Protein AF-A0A5K1EER4-F1 (afdb_monomer_lite)

Structure (mmCIF, N/CA/C/O backbone):
data_AF-A0A5K1EER4-F1
#
_entry.id   AF-A0A5K1EER4-F1
#
loop_
_atom_site.group_PDB
_atom_site.id
_atom_site.type_symbol
_atom_site.label_atom_id
_atom_site.label_alt_id
_atom_site.label_comp_id
_atom_site.label_asym_id
_atom_site.label_entity_id
_atom_site.label_seq_id
_atom_site.pdbx_PDB_ins_code
_atom_site.Cartn_x
_atom_site.Cartn_y
_atom_site.Cartn_z
_atom_site.occupancy
_atom_site.B_iso_or_equiv
_atom_site.auth_seq_id
_atom_site.auth_comp_id
_atom_site.auth_asym_id
_atom_site.auth_atom_id
_atom_site.pdbx_PDB_model_num
ATOM 1 N N . ALA A 1 1 ? -15.351 10.492 13.322 1.00 65.31 1 ALA A N 1
ATOM 2 C CA . ALA A 1 1 ? -14.693 9.706 14.394 1.00 65.31 1 ALA A CA 1
ATOM 3 C C . ALA A 1 1 ? -15.676 9.198 15.457 1.00 65.31 1 ALA A C 1
ATOM 5 O O . ALA A 1 1 ? -15.419 8.141 16.022 1.00 65.31 1 ALA A O 1
ATOM 6 N N . SER A 1 2 ? -16.800 9.894 15.685 1.00 77.44 2 SER A N 1
ATOM 7 C CA . SER A 1 2 ? -17.828 9.552 16.683 1.00 77.44 2 SER A CA 1
ATOM 8 C C . SER A 1 2 ? -18.309 8.097 16.638 1.00 77.44 2 SER A C 1
ATOM 10 O O . SER A 1 2 ? -18.337 7.462 17.680 1.00 77.44 2 SER A O 1
ATOM 12 N N . TYR A 1 3 ? -18.586 7.535 15.456 1.00 82.06 3 TYR A N 1
ATOM 13 C CA . TYR A 1 3 ? -19.000 6.128 15.310 1.00 82.06 3 TYR A CA 1
ATOM 14 C C . TYR A 1 3 ? -17.996 5.133 15.921 1.00 82.06 3 TYR A C 1
ATOM 16 O O . TYR A 1 3 ? -18.348 4.255 16.706 1.00 82.06 3 TYR A O 1
ATOM 24 N N . TYR A 1 4 ? -16.709 5.298 15.602 1.00 84.88 4 TYR A N 1
ATOM 25 C CA . TYR A 1 4 ? -15.667 4.390 16.080 1.00 84.88 4 TYR A CA 1
ATOM 26 C C . TYR A 1 4 ? -15.405 4.538 17.583 1.00 84.88 4 TYR A C 1
ATOM 28 O O . TYR A 1 4 ? -15.159 3.551 18.271 1.00 84.88 4 TYR A O 1
ATOM 36 N N . GLN A 1 5 ? -15.457 5.767 18.096 1.00 85.00 5 GLN A N 1
ATOM 37 C CA . GLN A 1 5 ? -15.228 6.041 19.515 1.00 85.00 5 GLN A CA 1
ATOM 38 C C . GLN A 1 5 ? -16.436 5.682 20.389 1.00 85.00 5 GLN A C 1
ATOM 40 O O . GLN A 1 5 ? -16.246 5.178 21.490 1.00 85.00 5 GLN A O 1
ATOM 45 N N . GLY A 1 6 ? -17.653 5.935 19.909 1.00 86.62 6 GLY A N 1
ATOM 46 C CA . GLY A 1 6 ? -18.885 5.733 20.667 1.00 86.62 6 GLY A CA 1
ATOM 47 C C . GLY A 1 6 ? -19.369 4.287 20.653 1.00 86.62 6 GLY A C 1
ATOM 48 O O . GLY A 1 6 ? -19.678 3.735 21.703 1.00 86.62 6 GLY A O 1
ATOM 49 N N . GLU A 1 7 ? -19.398 3.652 19.482 1.00 87.44 7 GLU A N 1
ATOM 50 C CA . GLU A 1 7 ? -20.025 2.333 19.329 1.00 87.44 7 GLU A CA 1
ATOM 51 C C . GLU A 1 7 ? -18.979 1.220 19.266 1.00 87.44 7 GLU A C 1
ATOM 53 O O . GLU A 1 7 ? -18.965 0.294 20.081 1.00 87.44 7 GLU A O 1
ATOM 58 N N . ILE A 1 8 ? -18.042 1.335 18.323 1.00 89.62 8 ILE A N 1
ATOM 59 C CA . ILE A 1 8 ? -17.075 0.269 18.036 1.00 89.62 8 ILE A CA 1
ATOM 60 C C . ILE A 1 8 ? -16.123 0.024 19.207 1.00 89.62 8 ILE A C 1
ATOM 62 O O . ILE A 1 8 ? -15.796 -1.125 19.498 1.00 89.62 8 ILE A O 1
ATOM 66 N N . LEU A 1 9 ? -15.681 1.078 19.898 1.00 91.81 9 LEU A N 1
ATOM 67 C CA . LEU A 1 9 ? -14.756 0.945 21.022 1.00 91.81 9 LEU A CA 1
ATOM 68 C C . LEU A 1 9 ? -15.356 0.129 22.175 1.00 91.81 9 LEU A C 1
ATOM 70 O O . LEU A 1 9 ? -14.646 -0.665 22.791 1.00 91.81 9 LEU A O 1
ATOM 74 N N . SER A 1 10 ? -16.648 0.305 22.460 1.00 94.00 10 SER A N 1
ATOM 75 C CA . SER A 1 10 ? -17.337 -0.470 23.497 1.00 94.00 10 SER A CA 1
ATOM 76 C C . SER A 1 10 ? -17.397 -1.952 23.115 1.00 94.00 10 SER A C 1
ATOM 78 O O . SER A 1 10 ? -16.967 -2.820 23.880 1.00 94.00 10 SER A O 1
ATOM 80 N N . LEU A 1 11 ? -17.799 -2.232 21.870 1.00 93.44 11 LEU A N 1
ATOM 81 C CA . LEU A 1 11 ? -17.854 -3.591 21.332 1.00 93.44 11 LEU A CA 1
ATOM 82 C C . LEU A 1 11 ? -16.478 -4.269 21.328 1.00 93.44 11 LEU A C 1
ATOM 84 O O . LEU A 1 11 ? -16.384 -5.438 21.702 1.00 93.44 11 LEU A O 1
ATOM 88 N N . LEU A 1 12 ? -15.412 -3.542 20.972 1.00 94.12 12 LEU A N 1
ATOM 89 C CA . LEU A 1 12 ? -14.035 -4.039 21.023 1.00 94.12 12 LEU A CA 1
ATOM 90 C C . LEU A 1 12 ? -13.619 -4.399 22.454 1.00 94.12 12 LEU A C 1
ATOM 92 O O . LEU A 1 12 ? -13.022 -5.450 22.675 1.00 94.12 12 LEU A O 1
ATOM 96 N N . LYS A 1 13 ? -13.940 -3.552 23.441 1.00 95.50 13 LYS A N 1
ATOM 97 C CA . LYS A 1 13 ? -13.611 -3.817 24.851 1.00 95.50 13 LYS A CA 1
ATOM 98 C C . LYS A 1 13 ? -14.310 -5.070 25.375 1.00 95.50 13 LYS A C 1
ATOM 100 O O . LYS A 1 13 ? -13.684 -5.815 26.136 1.00 95.50 13 LYS A O 1
ATOM 105 N N . GLN A 1 14 ? -15.555 -5.295 24.959 1.00 96.19 14 GLN A N 1
ATOM 106 C CA . GLN A 1 14 ? -16.352 -6.460 25.340 1.00 96.19 14 GLN A CA 1
ATOM 107 C C . GLN A 1 14 ? -15.858 -7.746 24.660 1.00 96.19 14 GLN A C 1
ATOM 109 O O . GLN A 1 14 ? -15.578 -8.723 25.345 1.00 96.19 14 GLN A O 1
ATOM 114 N N . HIS A 1 15 ? -15.707 -7.741 23.333 1.00 95.50 15 HIS A N 1
ATOM 115 C CA . HIS A 1 15 ? -15.463 -8.960 22.547 1.00 95.50 15 HIS A CA 1
ATOM 116 C C . HIS A 1 15 ? -13.979 -9.248 22.283 1.00 95.50 15 HIS A C 1
ATOM 118 O O . HIS A 1 15 ? -13.646 -10.334 21.818 1.00 95.50 15 HIS A O 1
ATOM 124 N N . LYS A 1 16 ? -13.082 -8.293 22.573 1.00 95.19 16 LYS A N 1
ATOM 125 C CA . LYS A 1 16 ? -11.616 -8.309 22.347 1.00 95.19 16 LYS A CA 1
ATOM 126 C C . LYS A 1 16 ? -11.177 -8.374 20.886 1.00 95.19 16 LYS A C 1
ATOM 128 O O . LYS A 1 16 ? -10.167 -7.774 20.531 1.00 95.19 16 LYS A O 1
ATOM 133 N N . VAL A 1 17 ? -11.946 -9.046 20.041 1.00 93.75 17 VAL A N 1
ATOM 134 C CA . VAL A 1 17 ? -1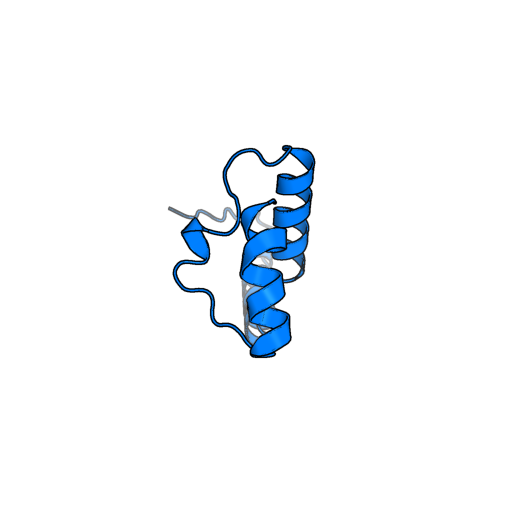1.760 -9.144 18.600 1.00 93.75 17 VAL A CA 1
ATOM 135 C C . VAL A 1 17 ? -13.082 -8.793 17.933 1.00 93.75 17 VAL A C 1
ATOM 137 O O . VAL A 1 17 ? -14.143 -9.266 18.330 1.00 93.75 17 VAL A O 1
ATOM 140 N N . ILE A 1 18 ? -13.014 -7.960 16.901 1.00 90.94 18 ILE A N 1
ATOM 141 C CA . ILE A 1 18 ? -14.166 -7.588 16.084 1.00 90.94 18 ILE A CA 1
ATOM 142 C C . ILE A 1 18 ? -13.777 -7.667 14.617 1.00 90.94 18 ILE A C 1
ATOM 144 O O . ILE A 1 18 ? -12.742 -7.150 14.197 1.00 90.94 18 ILE A O 1
ATOM 148 N N . LYS A 1 19 ? -14.638 -8.311 13.829 1.00 88.56 19 LYS A N 1
ATOM 149 C CA . LYS A 1 19 ? -14.536 -8.340 12.374 1.00 88.56 19 LYS A CA 1
ATOM 150 C C . LYS A 1 19 ? -15.350 -7.186 11.810 1.00 88.56 19 LYS A C 1
ATOM 152 O O . LYS A 1 19 ? -16.570 -7.161 11.936 1.00 88.56 19 LYS A O 1
ATOM 157 N N . PHE A 1 20 ? -14.683 -6.260 11.138 1.00 84.94 20 PHE A N 1
ATOM 158 C CA . PHE A 1 20 ? -15.372 -5.242 10.359 1.00 84.94 20 PHE A CA 1
ATOM 159 C C . PHE A 1 20 ? -15.787 -5.826 9.008 1.00 84.94 20 PHE A C 1
ATOM 161 O O . PHE A 1 20 ? -14.948 -6.269 8.226 1.00 84.94 20 PHE A O 1
ATOM 168 N N . THR A 1 21 ? -17.083 -5.822 8.725 1.00 84.31 21 THR A N 1
ATOM 169 C CA . THR A 1 21 ? -17.614 -6.064 7.379 1.00 84.31 21 THR A CA 1
ATOM 170 C C . THR A 1 21 ? -17.602 -4.756 6.586 1.00 84.31 21 THR A C 1
ATOM 172 O O . THR A 1 21 ? -17.865 -3.699 7.163 1.00 84.31 21 THR A O 1
ATOM 175 N N . HIS A 1 22 ? -17.352 -4.819 5.275 1.00 81.06 22 HIS A N 1
ATOM 176 C CA . HIS A 1 22 ? -17.349 -3.650 4.378 1.00 81.06 22 HIS A CA 1
ATOM 177 C C . HIS A 1 22 ? -16.344 -2.552 4.787 1.00 81.06 22 HIS A C 1
ATOM 179 O O . HIS A 1 22 ? -16.672 -1.367 4.880 1.00 81.06 22 HIS A O 1
ATOM 185 N N . THR A 1 23 ? -15.108 -2.938 5.109 1.00 78.12 23 THR A N 1
ATOM 186 C CA . THR A 1 23 ? -14.046 -2.000 5.519 1.00 78.12 23 THR A CA 1
ATOM 187 C C . THR A 1 23 ? -13.692 -0.979 4.440 1.00 78.12 23 THR A C 1
ATOM 189 O O . THR A 1 23 ? -13.316 0.142 4.775 1.00 78.12 23 THR A O 1
ATOM 192 N N . ASP A 1 24 ? -13.869 -1.347 3.175 1.00 74.62 24 ASP A N 1
ATOM 193 C CA . ASP A 1 24 ? -13.710 -0.522 1.978 1.00 74.62 24 ASP A CA 1
ATOM 194 C C . ASP A 1 24 ? -14.628 0.713 1.970 1.00 74.62 24 ASP A C 1
ATOM 196 O O . ASP A 1 24 ? -14.215 1.784 1.521 1.00 74.62 24 ASP A O 1
ATOM 200 N N . SER A 1 25 ? -15.831 0.597 2.540 1.00 69.00 25 SER A N 1
ATOM 201 C CA . SER A 1 25 ? -16.805 1.696 2.628 1.00 69.00 25 SER A CA 1
ATOM 202 C C . SER A 1 25 ? -16.809 2.414 3.984 1.00 69.00 25 SER A C 1
ATOM 204 O O . SER A 1 25 ? -17.173 3.589 4.057 1.00 69.00 25 SER A O 1
ATOM 206 N N . ARG A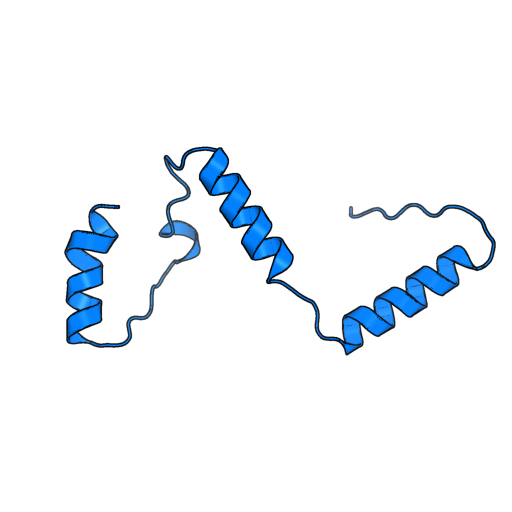 1 26 ? -16.390 1.743 5.068 1.00 66.69 26 ARG A N 1
ATOM 207 C CA . ARG A 1 26 ? -16.502 2.267 6.446 1.00 66.69 26 ARG A CA 1
ATOM 208 C C . ARG A 1 26 ? -15.293 3.060 6.934 1.00 66.69 26 ARG A C 1
ATOM 210 O O . ARG A 1 26 ? -15.471 3.999 7.712 1.00 66.69 26 ARG A O 1
ATOM 217 N N . LEU A 1 27 ? -14.077 2.718 6.499 1.00 65.81 27 LEU A N 1
ATOM 218 C CA . LEU A 1 27 ? -12.863 3.459 6.864 1.00 65.81 27 LEU A CA 1
ATOM 219 C C . LEU A 1 27 ? -12.834 4.803 6.128 1.00 65.81 27 LEU A C 1
ATOM 221 O O . LEU A 1 27 ? -12.202 4.939 5.087 1.00 65.81 27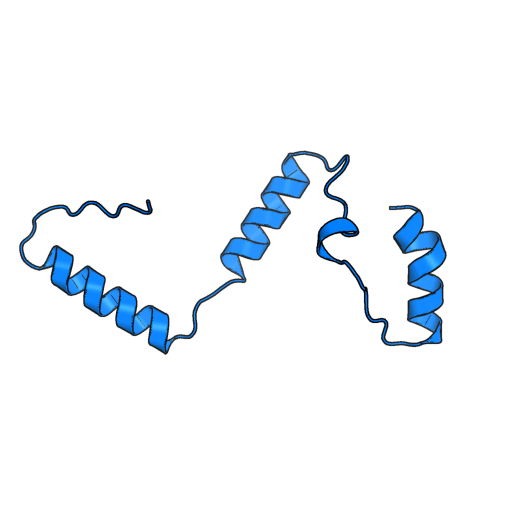 LEU A O 1
ATOM 225 N N . ALA A 1 28 ? -13.562 5.768 6.699 1.00 64.19 28 ALA A N 1
ATOM 226 C CA . ALA A 1 28 ? -13.688 7.177 6.333 1.00 64.19 28 ALA A CA 1
ATOM 227 C C . ALA A 1 28 ? -12.884 7.581 5.084 1.00 64.19 28 ALA A C 1
ATOM 229 O O . ALA A 1 28 ? -11.713 7.953 5.170 1.00 64.19 28 ALA A O 1
ATOM 230 N N . ASN A 1 29 ? -13.539 7.525 3.926 1.00 63.66 29 ASN A N 1
ATOM 231 C CA . ASN A 1 29 ? -13.099 8.232 2.723 1.00 63.66 29 ASN A CA 1
ATOM 232 C C . ASN A 1 29 ? -13.726 9.635 2.628 1.00 63.66 29 ASN A C 1
ATOM 234 O O . ASN A 1 29 ? -13.354 10.418 1.763 1.00 63.66 29 ASN A O 1
ATOM 238 N N . ASN A 1 30 ? -14.624 9.984 3.558 1.00 67.38 30 ASN A N 1
ATOM 239 C CA . ASN A 1 30 ? -15.386 11.228 3.528 1.00 67.38 30 ASN A CA 1
ATOM 240 C C . ASN A 1 30 ? -14.890 12.181 4.625 1.00 67.38 30 ASN A C 1
ATOM 242 O O . ASN A 1 30 ? -14.879 11.825 5.804 1.00 67.38 30 ASN A O 1
ATOM 246 N N . GLY A 1 31 ? -14.473 13.391 4.240 1.00 74.50 31 GLY A N 1
ATOM 247 C CA . GLY A 1 31 ? -14.127 14.471 5.174 1.00 74.50 31 GLY A CA 1
ATOM 248 C C . GLY A 1 31 ? -12.745 14.385 5.835 1.00 74.50 31 GLY A C 1
ATOM 249 O O . GLY A 1 31 ? -12.491 15.108 6.796 1.00 74.50 31 GLY A O 1
ATOM 250 N N . LEU A 1 32 ? -11.835 13.528 5.353 1.00 80.94 32 LEU A N 1
ATOM 251 C CA . LEU A 1 32 ? -10.446 13.535 5.822 1.00 80.94 32 LEU A CA 1
ATOM 252 C C . LEU A 1 32 ? -9.684 14.739 5.267 1.00 80.94 32 LEU A C 1
ATOM 254 O O . LEU A 1 32 ? -9.734 15.029 4.072 1.00 80.94 32 LEU A O 1
ATOM 258 N N . ALA A 1 33 ? -8.900 15.393 6.124 1.00 88.69 33 ALA A N 1
ATOM 259 C CA . ALA A 1 33 ? -7.976 16.423 5.674 1.00 88.69 33 ALA A CA 1
ATOM 260 C C . ALA A 1 33 ? -6.970 15.837 4.665 1.00 88.69 33 ALA A C 1
ATOM 262 O O . ALA A 1 33 ? -6.422 14.747 4.859 1.00 88.69 33 ALA A O 1
ATOM 263 N N . SER A 1 34 ? -6.680 16.585 3.600 1.00 90.19 34 SER A N 1
ATOM 264 C CA . SER A 1 34 ? -5.847 16.116 2.481 1.00 90.19 34 SER A CA 1
ATOM 265 C C . SER A 1 34 ? -4.442 15.663 2.898 1.00 90.19 34 SER A C 1
ATOM 267 O O . SER A 1 34 ? -3.842 14.797 2.261 1.00 90.19 34 SER A O 1
ATOM 269 N N . TRP A 1 35 ? -3.883 16.239 3.965 1.00 93.12 35 TRP A N 1
ATOM 270 C CA . TRP A 1 35 ? -2.576 15.849 4.493 1.00 93.12 35 TRP A CA 1
ATOM 271 C C . TRP A 1 35 ? -2.621 14.490 5.210 1.00 93.12 35 TRP A C 1
ATOM 273 O O . TRP A 1 35 ? -1.703 13.691 5.034 1.00 93.12 35 TRP A O 1
ATOM 283 N N . ILE A 1 36 ? -3.709 14.181 5.928 1.00 90.50 36 ILE A N 1
ATOM 284 C CA . ILE A 1 36 ? -3.916 12.872 6.572 1.00 90.50 36 ILE A CA 1
ATOM 285 C C . ILE A 1 36 ? -4.050 11.800 5.498 1.00 90.50 36 ILE A C 1
ATOM 287 O O . ILE A 1 36 ? -3.412 10.752 5.586 1.00 90.50 36 ILE A O 1
ATOM 291 N N . GLN A 1 37 ? -4.829 12.082 4.451 1.00 89.88 37 GLN A N 1
ATOM 292 C CA . GLN A 1 37 ? -4.987 11.158 3.332 1.00 89.88 37 GLN A CA 1
ATOM 293 C C . GLN A 1 37 ? -3.640 10.852 2.666 1.00 89.88 37 GLN A C 1
ATOM 295 O O . GLN A 1 37 ? -3.314 9.689 2.435 1.00 89.88 37 GLN A O 1
ATOM 300 N N . ARG A 1 38 ? -2.820 11.880 2.412 1.00 92.88 38 ARG A N 1
ATOM 301 C CA . ARG A 1 38 ? -1.474 11.710 1.845 1.00 92.88 38 ARG A CA 1
ATOM 302 C C . ARG A 1 38 ? -0.560 10.888 2.749 1.00 92.88 38 ARG A C 1
ATOM 304 O O . ARG A 1 38 ? 0.133 10.000 2.253 1.00 92.88 38 ARG A O 1
ATOM 311 N N . LEU A 1 39 ? -0.580 11.144 4.058 1.00 94.25 39 LEU A N 1
ATOM 312 C CA . LEU A 1 39 ? 0.186 10.362 5.027 1.00 94.25 39 LEU A CA 1
ATOM 313 C C . LEU A 1 39 ? -0.241 8.889 5.011 1.00 94.25 39 LEU A C 1
ATOM 315 O O . LEU A 1 39 ? 0.618 8.016 4.904 1.00 94.25 39 LEU A O 1
ATOM 319 N N . ARG A 1 40 ? -1.552 8.618 5.038 1.00 89.88 40 ARG A N 1
ATOM 320 C CA . ARG A 1 40 ? -2.127 7.264 4.983 1.00 89.88 40 ARG A CA 1
ATOM 321 C C . ARG A 1 40 ? -1.691 6.520 3.724 1.00 89.88 40 ARG A C 1
ATOM 323 O O . ARG A 1 40 ? -1.171 5.412 3.823 1.00 89.88 40 ARG A O 1
ATOM 330 N N . CYS A 1 41 ? -1.837 7.146 2.555 1.00 91.69 41 CYS A N 1
ATOM 331 C CA . CYS A 1 41 ? -1.408 6.554 1.289 1.00 91.69 41 CYS A CA 1
ATOM 332 C C . CYS A 1 41 ? 0.096 6.254 1.285 1.00 91.69 41 CYS A C 1
ATOM 334 O O . CYS A 1 41 ? 0.500 5.162 0.897 1.00 91.69 41 CYS A O 1
ATOM 336 N N . ARG A 1 42 ? 0.932 7.184 1.765 1.00 96.06 42 ARG A N 1
ATOM 337 C CA . ARG A 1 42 ? 2.390 7.002 1.794 1.00 96.06 42 ARG A CA 1
ATOM 338 C C . ARG A 1 42 ? 2.830 5.922 2.781 1.00 96.06 42 ARG A C 1
ATOM 340 O O . ARG A 1 42 ? 3.750 5.169 2.469 1.00 96.06 42 ARG A O 1
ATOM 347 N N . ALA A 1 43 ? 2.194 5.844 3.948 1.00 96.12 43 ALA A N 1
ATOM 348 C CA . ALA A 1 43 ? 2.450 4.794 4.926 1.00 96.12 43 ALA A CA 1
ATOM 349 C C . ALA A 1 43 ? 2.083 3.417 4.354 1.00 96.12 43 ALA A C 1
ATOM 351 O O . ALA A 1 43 ? 2.932 2.527 4.343 1.00 96.12 43 ALA A O 1
ATOM 352 N N . ASN A 1 44 ? 0.880 3.277 3.782 1.00 94.06 44 ASN A N 1
ATOM 353 C CA . ASN A 1 44 ? 0.432 2.030 3.160 1.00 94.06 44 ASN A CA 1
ATOM 354 C C . ASN A 1 44 ? 1.327 1.621 1.986 1.00 94.06 44 ASN A C 1
ATOM 356 O O . ASN A 1 44 ? 1.755 0.477 1.928 1.00 94.06 44 ASN A O 1
ATOM 360 N N . TYR A 1 45 ? 1.679 2.555 1.098 1.00 95.44 45 TYR A N 1
ATOM 361 C CA . TYR A 1 45 ? 2.589 2.290 -0.019 1.00 95.44 45 TYR A 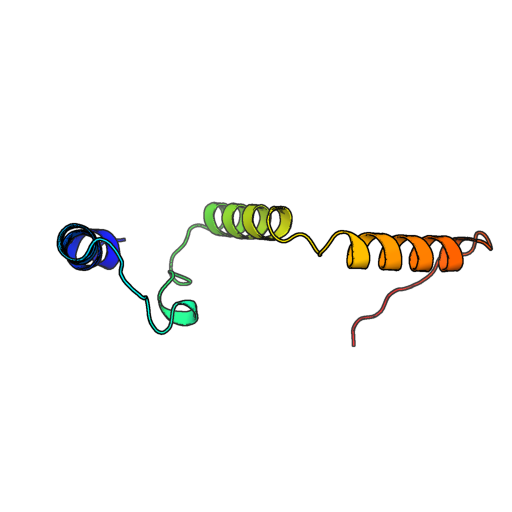CA 1
ATOM 362 C C . TYR A 1 45 ? 3.960 1.782 0.449 1.00 95.44 45 TYR A C 1
ATOM 364 O O . TYR A 1 45 ? 4.546 0.906 -0.173 1.00 95.44 45 TYR A O 1
ATOM 372 N N . ARG A 1 46 ? 4.487 2.318 1.558 1.00 96.25 46 ARG A N 1
ATOM 373 C CA . ARG A 1 46 ? 5.775 1.870 2.110 1.00 96.25 46 ARG A CA 1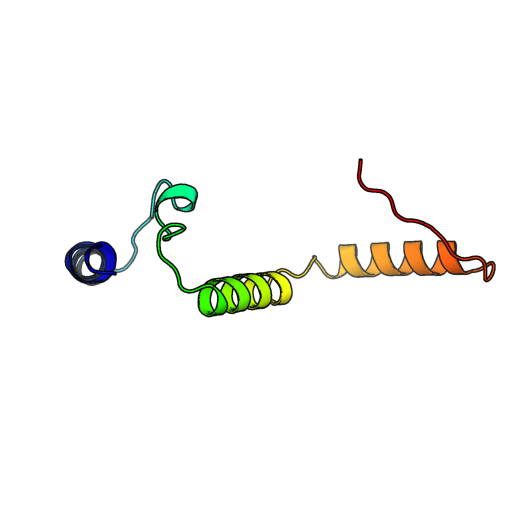
ATOM 374 C C . ARG A 1 46 ? 5.690 0.515 2.806 1.00 96.25 46 ARG A C 1
ATOM 376 O O . ARG A 1 46 ? 6.657 -0.237 2.734 1.00 96.25 46 ARG A O 1
ATOM 383 N N . ALA A 1 47 ? 4.585 0.245 3.497 1.00 96.69 47 ALA A N 1
ATOM 384 C CA . ALA A 1 47 ? 4.366 -1.004 4.220 1.00 96.69 47 ALA A CA 1
ATOM 385 C C . ALA A 1 47 ? 4.029 -2.173 3.281 1.00 96.69 47 ALA A C 1
ATOM 387 O O . ALA A 1 47 ? 4.406 -3.308 3.560 1.00 96.69 47 ALA A O 1
ATOM 388 N N . LEU A 1 48 ? 3.347 -1.899 2.165 1.00 95.56 48 LEU A N 1
ATOM 389 C CA . LEU A 1 48 ? 3.070 -2.879 1.120 1.00 95.56 48 LEU A CA 1
ATOM 390 C C . LEU A 1 48 ? 4.354 -3.175 0.344 1.00 95.56 48 LEU A C 1
ATOM 392 O O . LEU A 1 48 ? 4.729 -2.466 -0.589 1.00 95.56 48 LEU A O 1
ATOM 396 N N . LYS A 1 49 ? 5.036 -4.235 0.768 1.00 95.50 49 LYS A N 1
ATOM 397 C CA . LYS A 1 49 ? 6.204 -4.801 0.098 1.00 95.50 49 LYS A CA 1
ATOM 398 C C . LYS A 1 49 ? 5.824 -6.095 -0.595 1.00 95.50 49 LYS A C 1
ATOM 400 O O . LYS A 1 49 ? 5.001 -6.857 -0.086 1.00 95.50 49 LYS A O 1
ATOM 405 N N . PHE A 1 50 ? 6.417 -6.330 -1.760 1.00 96.50 50 PHE A N 1
ATOM 406 C CA . PHE A 1 50 ? 6.268 -7.619 -2.414 1.00 96.50 50 PHE A CA 1
ATOM 407 C C . PHE A 1 50 ? 7.052 -8.677 -1.636 1.00 96.50 50 PHE A C 1
ATOM 409 O O . PHE A 1 50 ? 7.946 -8.370 -0.848 1.00 96.50 50 PHE A O 1
ATOM 416 N N . ASN A 1 51 ? 6.705 -9.945 -1.846 1.00 97.81 51 ASN A N 1
ATOM 417 C CA . ASN A 1 51 ? 7.523 -11.039 -1.342 1.00 97.81 51 ASN A CA 1
ATOM 418 C C . ASN A 1 51 ? 8.961 -10.896 -1.895 1.00 97.81 51 ASN A C 1
ATOM 420 O O . ASN A 1 51 ? 9.092 -10.578 -3.081 1.00 97.81 51 ASN A O 1
ATOM 424 N N . PRO A 1 52 ? 10.015 -11.170 -1.101 1.00 98.12 52 PRO A N 1
ATOM 425 C CA . PRO A 1 52 ? 11.403 -11.065 -1.556 1.00 98.12 52 PRO A CA 1
ATOM 426 C C . PRO A 1 52 ? 11.683 -11.753 -2.899 1.00 98.12 52 PRO A C 1
ATOM 428 O O . PRO A 1 52 ? 12.364 -11.184 -3.747 1.00 98.12 52 PRO A O 1
ATOM 431 N N . ASN A 1 53 ? 11.076 -12.917 -3.153 1.00 98.38 53 ASN A N 1
ATOM 432 C CA . ASN A 1 53 ? 11.254 -13.656 -4.407 1.00 98.38 53 ASN A CA 1
ATOM 433 C C . ASN A 1 53 ? 10.676 -12.904 -5.623 1.00 98.38 53 ASN A C 1
ATOM 435 O O . ASN A 1 53 ? 11.208 -12.991 -6.729 1.00 98.38 53 ASN A O 1
ATOM 439 N N . ILE A 1 54 ? 9.586 -12.149 -5.433 1.00 98.31 54 ILE A N 1
ATOM 440 C CA . ILE A 1 54 ? 8.987 -11.307 -6.481 1.00 98.31 54 ILE A CA 1
ATOM 441 C C . ILE A 1 54 ? 9.879 -10.089 -6.738 1.00 98.31 54 ILE A C 1
ATOM 443 O O . ILE A 1 54 ? 10.096 -9.724 -7.894 1.00 98.31 54 ILE A O 1
ATOM 447 N N . GLU A 1 55 ? 10.416 -9.474 -5.680 1.00 97.69 55 GLU A N 1
ATOM 448 C CA . GLU A 1 55 ? 11.340 -8.343 -5.814 1.00 97.69 55 GLU A CA 1
ATOM 449 C C . GLU A 1 55 ? 12.622 -8.759 -6.547 1.00 97.69 55 GLU A C 1
ATOM 451 O O . GLU A 1 55 ? 13.039 -8.070 -7.478 1.00 97.69 55 GLU A O 1
ATOM 456 N N . GLU A 1 56 ? 13.202 -9.912 -6.206 1.00 98.25 56 GLU A N 1
ATOM 457 C CA . GLU A 1 56 ? 14.385 -10.456 -6.882 1.00 98.25 56 GLU A CA 1
ATOM 458 C C . GLU A 1 56 ? 14.120 -10.710 -8.372 1.00 98.25 56 GLU A C 1
ATOM 460 O O . GLU A 1 56 ? 14.897 -10.281 -9.235 1.00 98.25 56 GLU A O 1
ATOM 465 N N . LEU A 1 57 ? 12.989 -11.346 -8.695 1.00 98.25 57 LEU A N 1
ATOM 466 C CA . LEU A 1 57 ? 12.590 -11.584 -10.080 1.00 98.25 57 LEU A CA 1
ATOM 467 C C . LEU A 1 57 ? 12.445 -10.268 -10.858 1.00 98.25 57 LEU A C 1
ATOM 469 O O . LEU A 1 57 ? 12.951 -10.152 -11.980 1.00 98.25 57 LEU A O 1
ATOM 473 N N . ALA A 1 58 ? 11.802 -9.264 -10.258 1.00 96.56 58 ALA A N 1
ATOM 474 C CA . ALA A 1 58 ? 11.641 -7.947 -10.862 1.00 96.56 58 ALA A CA 1
ATOM 475 C C . ALA A 1 58 ? 12.996 -7.259 -11.101 1.00 96.56 58 ALA A C 1
ATOM 477 O O . ALA A 1 58 ? 13.226 -6.722 -12.186 1.00 96.56 58 ALA A O 1
ATOM 478 N N . GLN A 1 59 ? 13.928 -7.326 -10.144 1.00 96.31 59 GLN A N 1
ATOM 479 C CA . GLN A 1 59 ? 15.271 -6.757 -10.309 1.00 96.31 59 GLN A CA 1
ATOM 480 C C . GLN A 1 59 ? 16.059 -7.445 -11.425 1.00 96.31 59 GLN A C 1
ATOM 482 O O . GLN A 1 59 ? 16.727 -6.772 -12.217 1.00 96.31 59 GLN A O 1
ATOM 487 N N . LYS A 1 60 ? 15.943 -8.771 -11.550 1.00 96.94 60 LYS A N 1
ATOM 488 C CA . LYS A 1 60 ? 16.574 -9.529 -12.637 1.00 96.94 60 LYS A CA 1
ATOM 489 C C . LYS A 1 60 ? 16.020 -9.123 -14.003 1.00 96.94 60 LYS A C 1
ATOM 491 O O . LYS A 1 60 ? 16.791 -8.969 -14.950 1.00 96.94 60 LYS A O 1
ATOM 496 N N . LEU A 1 61 ? 14.705 -8.919 -14.103 1.00 95.00 61 LEU A N 1
ATOM 497 C CA . LEU A 1 61 ? 14.061 -8.430 -15.322 1.00 95.00 61 LEU A CA 1
ATOM 498 C C . LEU A 1 61 ? 14.553 -7.023 -15.691 1.00 95.00 61 LEU A C 1
ATOM 500 O O . LEU A 1 61 ? 15.003 -6.812 -16.816 1.00 95.00 61 LEU A O 1
ATOM 504 N N . ILE A 1 62 ? 14.534 -6.084 -14.742 1.00 93.69 62 ILE A N 1
ATOM 505 C CA . ILE A 1 62 ? 14.981 -4.698 -14.962 1.00 93.69 62 ILE A CA 1
ATOM 506 C C . ILE A 1 62 ? 16.457 -4.656 -15.372 1.00 93.69 62 ILE A C 1
ATOM 508 O O . ILE A 1 62 ? 16.816 -3.944 -16.308 1.00 93.69 62 ILE A O 1
ATOM 512 N N . SER A 1 63 ? 17.306 -5.447 -14.713 1.00 93.94 63 SER A N 1
ATOM 513 C CA . SER A 1 63 ? 18.733 -5.542 -15.041 1.00 93.94 63 SER A CA 1
ATOM 514 C C . SER A 1 63 ? 18.958 -6.002 -16.482 1.00 93.94 63 SER A C 1
ATOM 516 O O . SER A 1 63 ? 19.812 -5.461 -17.177 1.00 93.94 63 SER A O 1
ATOM 518 N N . ARG A 1 64 ? 18.152 -6.957 -16.966 1.00 93.81 64 ARG A N 1
ATOM 519 C CA . ARG A 1 64 ? 18.212 -7.423 -18.358 1.00 93.81 64 ARG A CA 1
ATOM 520 C C . ARG A 1 64 ? 17.733 -6.363 -19.343 1.00 93.81 64 ARG A C 1
ATOM 522 O O . ARG A 1 64 ? 18.411 -6.140 -20.339 1.00 93.81 64 ARG A O 1
ATOM 529 N N . LEU A 1 65 ? 16.628 -5.677 -19.053 1.00 93.12 65 LEU A N 1
ATOM 530 C CA . LEU A 1 65 ? 16.123 -4.594 -19.908 1.00 93.12 65 LEU A CA 1
ATOM 531 C C . LEU A 1 65 ? 17.135 -3.449 -20.050 1.00 93.12 65 LEU A C 1
ATOM 533 O O . LEU A 1 65 ? 17.232 -2.851 -21.112 1.00 93.12 65 LEU A O 1
ATOM 537 N N . ARG A 1 66 ? 17.919 -3.177 -19.000 1.00 91.50 66 ARG A N 1
ATOM 538 C CA . ARG A 1 66 ? 18.956 -2.133 -18.993 1.00 91.50 66 ARG A CA 1
ATOM 539 C C . ARG A 1 66 ? 20.313 -2.582 -19.540 1.00 91.50 66 ARG A C 1
ATOM 541 O O . ARG A 1 66 ? 21.201 -1.748 -19.672 1.00 91.50 66 ARG A O 1
ATOM 548 N N . SER A 1 67 ? 20.501 -3.872 -19.826 1.00 89.56 67 SER A N 1
ATOM 549 C CA . SER A 1 67 ? 21.825 -4.433 -20.148 1.00 89.56 67 SER A CA 1
ATOM 550 C C . SER A 1 67 ? 22.471 -3.842 -21.405 1.00 89.56 67 SER A C 1
ATOM 552 O O . SER A 1 67 ? 23.694 -3.777 -21.475 1.00 89.56 67 SER A O 1
ATOM 554 N N . ASN A 1 68 ? 21.668 -3.338 -22.345 1.00 84.69 68 ASN A N 1
ATOM 555 C CA . ASN A 1 68 ? 22.147 -2.738 -23.592 1.00 84.69 68 ASN A CA 1
ATOM 556 C C . ASN A 1 68 ? 22.376 -1.218 -23.497 1.00 84.69 68 ASN A C 1
ATOM 558 O O . ASN A 1 68 ? 22.721 -0.594 -24.492 1.00 84.69 68 ASN A O 1
ATOM 562 N N . GLY A 1 69 ? 22.176 -0.605 -22.323 1.00 84.56 69 GLY A N 1
ATOM 563 C CA . GLY A 1 69 ? 22.336 0.841 -22.122 1.00 84.56 69 GLY A CA 1
ATOM 564 C C . GLY A 1 69 ? 21.172 1.699 -22.630 1.00 84.56 69 GLY A C 1
ATOM 565 O O . GLY A 1 69 ? 21.101 2.879 -22.288 1.00 84.56 69 GLY A O 1
ATOM 566 N N . ASP A 1 70 ? 20.231 1.112 -23.370 1.00 86.75 70 ASP A N 1
ATOM 567 C CA . ASP A 1 70 ? 19.068 1.822 -23.893 1.00 86.75 70 ASP A CA 1
ATOM 568 C C . ASP A 1 70 ? 17.986 2.048 -22.818 1.00 86.75 70 ASP A C 1
ATOM 570 O O . ASP A 1 70 ? 17.714 1.170 -21.986 1.00 86.75 70 ASP A O 1
ATOM 574 N N . PRO A 1 71 ? 17.322 3.217 -22.818 1.00 89.81 71 PRO A N 1
ATOM 575 C CA . PRO A 1 71 ? 16.162 3.450 -21.970 1.00 89.81 71 PRO A CA 1
ATOM 576 C C . PRO A 1 71 ? 14.985 2.559 -22.397 1.00 89.81 71 PRO A C 1
ATOM 578 O O . PRO A 1 71 ? 14.757 2.326 -23.581 1.00 89.81 71 PRO A O 1
ATOM 581 N N . TYR A 1 72 ? 14.182 2.114 -21.427 1.00 90.44 72 TYR A N 1
ATOM 582 C CA . TYR A 1 72 ? 12.929 1.396 -21.682 1.00 90.44 72 TYR A CA 1
ATOM 583 C C . TYR A 1 72 ? 11.723 2.184 -21.161 1.00 90.44 72 TYR A C 1
ATOM 585 O O . TYR A 1 72 ? 11.829 2.951 -20.201 1.00 90.44 72 TYR A O 1
ATOM 593 N N . ILE A 1 73 ? 10.556 1.954 -21.769 1.00 91.69 73 ILE A N 1
ATOM 594 C CA . ILE A 1 73 ? 9.267 2.506 -21.333 1.00 91.69 73 ILE A CA 1
ATOM 595 C C . ILE A 1 73 ? 8.435 1.368 -20.741 1.00 91.69 73 ILE A C 1
ATOM 597 O O . ILE A 1 73 ? 8.271 0.323 -21.366 1.00 91.69 73 ILE A O 1
ATOM 601 N N . ALA A 1 74 ? 7.905 1.571 -19.535 1.00 91.81 74 ALA A N 1
ATOM 602 C CA . ALA A 1 74 ? 6.906 0.689 -18.942 1.00 91.81 74 ALA A CA 1
ATOM 603 C C . ALA A 1 74 ? 5.524 1.331 -19.093 1.00 91.81 74 ALA A C 1
ATOM 605 O O . ALA A 1 74 ? 5.312 2.453 -18.635 1.00 91.81 74 ALA A O 1
ATOM 606 N N . LEU A 1 75 ? 4.598 0.617 -19.731 1.00 95.38 75 LEU A N 1
ATOM 607 C CA . LEU A 1 75 ? 3.227 1.059 -19.958 1.0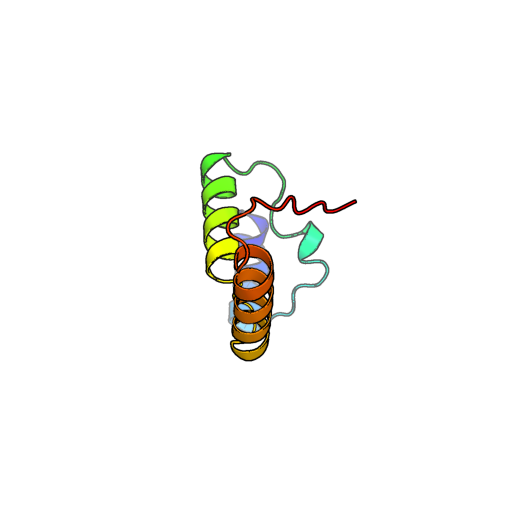0 95.38 75 LEU A CA 1
ATOM 608 C C . LEU A 1 75 ? 2.265 0.090 -19.270 1.00 95.38 75 LEU A C 1
ATOM 610 O O . LEU A 1 75 ? 2.351 -1.118 -19.470 1.00 95.38 75 LEU A O 1
ATOM 614 N N . HIS A 1 76 ? 1.362 0.631 -18.459 1.00 93.50 76 HIS A N 1
ATOM 615 C CA . HIS A 1 76 ? 0.229 -0.094 -17.894 1.00 93.50 76 HIS A CA 1
ATOM 616 C C . HIS A 1 76 ? -1.025 0.421 -18.606 1.00 93.50 76 HIS A C 1
ATOM 618 O O . HIS A 1 76 ? -1.350 1.600 -18.456 1.00 93.50 76 HIS A O 1
ATOM 624 N N . LEU A 1 77 ? -1.627 -0.430 -19.442 1.00 92.31 77 LEU A N 1
ATOM 625 C CA . LEU A 1 77 ? -2.811 -0.136 -20.259 1.00 92.31 77 LEU A CA 1
ATOM 626 C C . LEU A 1 77 ? -4.098 -0.419 -19.484 1.00 92.31 77 LEU A C 1
ATOM 628 O O . LEU A 1 77 ? -4.171 -1.511 -18.877 1.00 92.31 77 LEU A O 1
#

InterPro domains:
  IPR019378 GDP-fucose protein O-fucosyltransferase [PF10250] (2-77)

Secondary structure (DSSP, 8-state):
-HHIIIIIHHHHHHHS--PPS-HHHHS--SS--HHHHHHHHHHHHHH----HHHHHHHHHHHHHHTTTS--------

Organism: NCBI:txid210225

Sequence (77 aa):
ASYYQGEILSLLKQHKVIKFTHTDSRLANNGLASWIQRLRCRANYRALKFNPNIEELAQKLISRLRSNGDPYIALHL

pLDDT: mean 89.01, std 9.14, range [63.66, 98.38]

Radius of gyration: 20.75 Å; chains: 1; bounding box: 42×30×49 Å

Foldseek 3Di:
DCCCVPPVVVVCVVPVDDDDDPCVPPVDPDDDDPVVVVVVVVVVVVVDDDDPVVVVVVVVVVCVVPVVVDDDDDDDD